Protein AF-A0A6C0UHZ8-F1 (afdb_monomer)

Organism: NCBI:txid60847

pLDDT: mean 81.22, std 18.36, range [36.66, 98.75]

Solvent-accessible surface area (backbone atoms only — not comparable to full-atom values): 5832 Å² total; per-residue (Å²): 134,81,79,76,80,75,73,60,73,90,75,63,72,70,77,78,59,53,81,74,39,98,63,41,84,63,84,61,73,73,32,66,69,60,24,50,52,34,41,52,52,20,58,72,53,45,56,92,50,75,64,29,43,48,52,18,53,49,31,45,58,59,22,35,41,23,36,86,89,51,95,59,52,66,58,59,53,50,55,53,52,51,51,53,51,52,34,55,76,70,74,45,85,82,83,129

Structure (mmCIF, N/CA/C/O backbone):
data_AF-A0A6C0UHZ8-F1
#
_entry.id   AF-A0A6C0UHZ8-F1
#
loop_
_atom_site.group_PDB
_atom_site.id
_atom_site.type_symbol
_atom_site.label_atom_id
_atom_site.label_alt_id
_atom_site.label_comp_id
_atom_site.label_asym_id
_atom_site.label_entity_id
_atom_site.label_seq_id
_atom_site.pdbx_PDB_ins_code
_atom_site.Cartn_x
_atom_site.Cartn_y
_atom_site.Cartn_z
_atom_site.occupancy
_atom_site.B_iso_or_equiv
_atom_site.auth_seq_id
_atom_site.auth_comp_id
_atom_site.auth_asym_id
_atom_site.auth_atom_id
_atom_site.pdbx_PDB_model_num
ATOM 1 N N . MET A 1 1 ? -31.479 14.639 -19.990 1.00 36.66 1 MET A N 1
ATOM 2 C CA . MET A 1 1 ? -30.463 15.546 -19.434 1.00 36.66 1 MET A CA 1
ATOM 3 C C . MET A 1 1 ? -30.635 15.386 -17.950 1.00 36.66 1 MET A C 1
ATOM 5 O O . MET A 1 1 ? -31.611 15.893 -17.420 1.00 36.66 1 MET A O 1
ATOM 9 N N . SER A 1 2 ? -29.882 14.451 -17.385 1.00 42.12 2 SER A N 1
ATOM 10 C CA . SER A 1 2 ? -29.968 14.127 -15.967 1.00 42.12 2 SER A CA 1
ATOM 11 C C . SER A 1 2 ? -29.308 15.279 -15.234 1.00 42.12 2 SER A C 1
ATOM 13 O O . SER A 1 2 ? -28.207 15.665 -15.609 1.00 42.12 2 SER A O 1
ATOM 15 N N . GLU A 1 3 ? -30.042 15.883 -14.310 1.00 42.81 3 GLU A N 1
ATOM 16 C CA . GLU A 1 3 ? -29.539 16.934 -13.438 1.00 42.81 3 GLU A CA 1
ATOM 17 C C . GLU A 1 3 ? -28.403 16.328 -12.610 1.00 42.81 3 GLU A C 1
ATOM 19 O O . GLU A 1 3 ? -28.635 15.441 -11.789 1.00 42.81 3 GLU A O 1
ATOM 24 N N . ASP A 1 4 ? -27.175 16.745 -12.923 1.00 48.16 4 ASP A N 1
ATOM 25 C CA . ASP A 1 4 ? -26.034 16.674 -12.021 1.00 48.16 4 ASP A CA 1
ATOM 26 C C . ASP A 1 4 ? -26.482 17.281 -10.691 1.00 48.16 4 ASP A C 1
ATOM 28 O O . ASP A 1 4 ? -26.729 18.484 -10.584 1.00 48.16 4 ASP A O 1
ATOM 32 N N . GLU A 1 5 ? -26.683 16.428 -9.691 1.00 48.75 5 GLU A N 1
ATOM 33 C CA . GLU A 1 5 ? -26.932 16.860 -8.324 1.00 48.75 5 GLU A CA 1
ATOM 34 C C . GLU A 1 5 ? -25.605 17.398 -7.782 1.00 48.75 5 GLU A C 1
ATOM 36 O O . GLU A 1 5 ? -24.806 16.665 -7.199 1.00 48.75 5 GLU A O 1
ATOM 41 N N . GLU A 1 6 ? -25.335 18.673 -8.082 1.00 53.47 6 GLU A N 1
ATOM 42 C CA . GLU A 1 6 ? -24.140 19.378 -7.632 1.00 53.47 6 GLU A CA 1
ATOM 43 C C . GLU A 1 6 ? -24.061 19.318 -6.105 1.00 53.47 6 GLU A C 1
ATOM 45 O O . GLU A 1 6 ? -24.958 19.762 -5.378 1.00 53.47 6 GLU A O 1
ATOM 50 N N . LEU A 1 7 ? -22.975 18.723 -5.613 1.00 52.22 7 LEU A N 1
ATOM 51 C CA . LEU A 1 7 ? -22.730 18.589 -4.188 1.00 52.22 7 LEU A CA 1
ATOM 52 C C . LEU A 1 7 ? -22.575 19.983 -3.539 1.00 52.22 7 LEU A C 1
ATOM 54 O O . LEU A 1 7 ? -22.014 20.894 -4.156 1.00 52.22 7 LEU A O 1
ATOM 58 N N . PRO A 1 8 ? -23.049 20.164 -2.289 1.00 51.03 8 PRO A N 1
ATOM 59 C CA . PRO A 1 8 ? -22.973 21.439 -1.575 1.00 51.03 8 PRO A CA 1
ATOM 60 C C . PRO A 1 8 ? -21.551 22.025 -1.558 1.00 51.03 8 PRO A C 1
ATOM 62 O O . PRO A 1 8 ? -20.599 21.273 -1.380 1.00 51.03 8 PRO A O 1
ATOM 65 N N . GLU A 1 9 ? -21.411 23.354 -1.667 1.00 51.41 9 GLU A N 1
ATOM 66 C CA . GLU A 1 9 ? -20.118 24.080 -1.724 1.00 51.41 9 GLU A CA 1
ATOM 67 C C . GLU A 1 9 ? -19.138 23.717 -0.590 1.00 51.41 9 GLU A C 1
ATOM 69 O O . GLU A 1 9 ? -17.932 23.689 -0.803 1.00 51.41 9 GLU A O 1
ATOM 74 N N . GLU A 1 10 ? -19.630 23.344 0.596 1.00 46.94 10 GLU A N 1
ATOM 75 C CA . GLU A 1 10 ? -18.796 22.903 1.731 1.00 46.94 10 GLU A CA 1
ATOM 76 C C . GLU A 1 10 ? -18.160 21.507 1.542 1.00 46.94 10 GLU A C 1
ATOM 78 O O . GLU A 1 10 ? -17.314 21.095 2.330 1.00 46.94 10 GLU A O 1
ATOM 83 N N . LEU A 1 11 ? -18.569 20.766 0.507 1.00 50.38 11 LEU A N 1
ATOM 84 C CA . LEU A 1 11 ? -17.949 19.519 0.046 1.00 50.38 11 LEU A CA 1
ATOM 85 C C . LEU A 1 11 ? -17.092 19.727 -1.217 1.00 50.38 11 LEU A C 1
ATOM 87 O O . LEU A 1 11 ? -16.553 18.752 -1.735 1.00 50.38 11 LEU A O 1
ATOM 91 N N . GLN A 1 12 ? -16.980 20.968 -1.711 1.00 51.97 12 GLN A N 1
ATOM 92 C CA . GLN A 1 12 ? -16.159 21.344 -2.870 1.00 51.97 12 GLN A CA 1
ATOM 93 C C . GLN A 1 12 ? -14.741 21.808 -2.474 1.00 51.97 12 GLN A C 1
ATOM 95 O O . GLN A 1 12 ? -13.955 22.175 -3.345 1.00 51.97 12 GLN A O 1
ATOM 100 N N . GLU A 1 13 ? -14.385 21.794 -1.183 1.00 45.94 13 GLU A N 1
ATOM 101 C CA . GLU A 1 13 ? -13.016 22.077 -0.735 1.00 45.94 13 GLU A CA 1
ATOM 102 C C . GLU A 1 13 ? -12.110 20.853 -0.963 1.00 45.94 13 GLU A C 1
ATOM 104 O O . GLU A 1 13 ? -12.206 19.843 -0.265 1.00 45.94 13 GLU A O 1
ATOM 109 N N . ASP A 1 14 ? -11.243 20.993 -1.972 1.00 49.59 14 ASP A N 1
ATOM 110 C CA . ASP A 1 14 ? -10.120 20.133 -2.349 1.00 49.59 14 ASP A CA 1
ATOM 111 C C . ASP A 1 14 ? -10.487 18.660 -2.604 1.00 49.59 14 ASP A C 1
ATOM 113 O O . ASP A 1 14 ? -10.161 17.780 -1.805 1.00 49.59 14 ASP A O 1
ATOM 117 N N . GLU A 1 15 ? -11.074 18.338 -3.768 1.00 51.12 15 GLU A N 1
ATOM 118 C CA . GLU A 1 15 ? -10.778 17.020 -4.342 1.00 51.12 15 GLU A CA 1
ATOM 119 C C . GLU A 1 15 ? -9.257 16.932 -4.471 1.00 51.12 15 GLU A C 1
ATOM 121 O O . GLU A 1 15 ? -8.670 17.762 -5.167 1.00 51.12 15 GLU A O 1
ATOM 126 N N . PRO A 1 16 ? -8.578 16.004 -3.778 1.00 54.41 16 PRO A N 1
ATOM 127 C CA . PRO A 1 16 ? -7.151 15.856 -3.970 1.00 54.41 16 PRO A CA 1
ATOM 128 C C . PRO A 1 16 ? -6.972 15.460 -5.425 1.00 54.41 16 PRO A C 1
ATOM 130 O O . PRO A 1 16 ? -7.452 14.406 -5.838 1.00 54.41 16 PRO A O 1
ATOM 133 N N . ASP A 1 17 ? -6.361 16.359 -6.185 1.00 65.88 17 ASP A N 1
ATOM 134 C CA . ASP A 1 17 ? -6.182 16.246 -7.621 1.00 65.88 17 ASP A CA 1
ATOM 135 C C . ASP A 1 17 ? -5.092 15.207 -7.885 1.00 65.88 17 ASP A C 1
ATOM 137 O O . ASP A 1 17 ? -3.928 15.510 -8.148 1.00 65.88 17 ASP A O 1
ATOM 141 N N . TRP A 1 18 ? -5.452 13.950 -7.643 1.00 66.19 18 TRP A N 1
ATOM 142 C CA . TRP A 1 18 ? -4.595 12.804 -7.868 1.00 66.19 18 TRP A CA 1
ATOM 143 C C . TRP A 1 18 ? -4.201 12.743 -9.345 1.00 66.19 18 TRP A C 1
ATOM 145 O O . TRP A 1 18 ? -3.094 12.302 -9.616 1.00 66.19 18 TRP A O 1
ATOM 155 N N . GLU A 1 19 ? -5.018 13.274 -10.265 1.00 67.12 19 GLU A N 1
ATOM 156 C CA . GLU A 1 19 ? -4.682 13.452 -11.684 1.00 67.12 19 GLU A CA 1
ATOM 157 C C . GLU A 1 19 ? -3.479 14.395 -11.870 1.00 67.12 19 GLU A C 1
ATOM 159 O O . GLU A 1 19 ? -2.627 14.150 -12.723 1.00 67.12 19 GLU A O 1
ATOM 164 N N . MET A 1 20 ? -3.349 15.424 -11.026 1.00 67.62 20 MET A N 1
ATOM 165 C CA . MET A 1 20 ? -2.214 16.359 -11.016 1.00 67.62 20 MET A CA 1
ATOM 166 C C . MET A 1 20 ? -1.021 15.895 -10.169 1.00 67.62 20 MET A C 1
ATOM 168 O O . MET A 1 20 ? -0.018 16.616 -10.072 1.00 67.62 20 MET A O 1
ATOM 172 N N . ALA A 1 21 ? -1.082 14.708 -9.555 1.00 72.81 21 ALA A N 1
ATOM 173 C CA . ALA A 1 21 ? 0.095 14.115 -8.938 1.00 72.81 21 ALA A CA 1
ATOM 174 C C . ALA A 1 21 ? 1.126 13.784 -10.035 1.00 72.81 21 ALA A C 1
ATOM 176 O O . ALA A 1 21 ? 0.761 13.234 -11.071 1.00 72.81 21 ALA A O 1
ATOM 177 N N . PRO A 1 22 ? 2.423 14.076 -9.827 1.00 68.06 22 PRO A N 1
ATOM 178 C CA . PRO A 1 22 ? 3.447 13.907 -10.862 1.00 68.06 22 PRO A CA 1
ATOM 179 C C . PRO A 1 22 ? 3.590 12.468 -11.386 1.00 68.06 22 PRO A C 1
ATOM 181 O O . PRO A 1 22 ? 4.141 12.285 -12.467 1.00 68.06 22 PRO A O 1
ATOM 184 N N . ASP A 1 23 ? 3.079 11.484 -10.643 1.00 69.81 23 ASP A N 1
ATOM 185 C CA . ASP A 1 23 ? 3.203 10.050 -10.910 1.00 69.81 23 ASP A CA 1
ATOM 186 C C . ASP A 1 23 ? 1.826 9.347 -10.953 1.00 69.81 23 ASP A C 1
ATOM 188 O O . ASP A 1 23 ? 1.720 8.165 -10.629 1.00 69.81 23 ASP A O 1
ATOM 192 N N . SER A 1 24 ? 0.753 10.073 -11.292 1.00 71.81 24 SER A N 1
ATOM 193 C CA . SER A 1 24 ? -0.617 9.532 -11.352 1.00 71.81 24 SER A CA 1
ATOM 194 C C . SER A 1 24 ? -0.761 8.392 -12.369 1.00 71.81 24 SER A C 1
ATOM 196 O O . SER A 1 24 ? -1.317 7.346 -12.042 1.00 71.81 24 SER A O 1
ATOM 198 N N . ASP A 1 25 ? -0.142 8.561 -13.540 1.00 76.19 25 ASP A N 1
ATOM 199 C CA . ASP A 1 25 ? -0.070 7.588 -14.639 1.00 76.19 25 ASP A CA 1
ATOM 200 C C . ASP A 1 25 ? 1.227 6.751 -14.614 1.00 76.19 25 ASP A C 1
ATOM 202 O O . ASP A 1 25 ? 1.703 6.285 -15.652 1.00 76.19 25 ASP A O 1
ATOM 206 N N . ALA A 1 26 ? 1.878 6.603 -13.456 1.00 82.00 26 ALA A N 1
ATOM 207 C CA . ALA A 1 26 ? 3.123 5.844 -13.382 1.00 82.00 26 ALA A CA 1
ATOM 208 C C . ALA A 1 26 ? 2.904 4.361 -13.732 1.00 82.00 26 ALA A C 1
ATOM 210 O O . ALA A 1 26 ? 2.086 3.674 -13.121 1.00 82.00 26 ALA A O 1
ATOM 211 N N . GLU A 1 27 ? 3.695 3.858 -14.681 1.00 84.19 27 GLU A N 1
ATOM 212 C CA . GLU A 1 27 ? 3.790 2.429 -14.978 1.00 84.19 27 GLU A CA 1
ATOM 213 C C . GLU A 1 27 ? 4.799 1.766 -14.030 1.00 84.19 27 GLU A C 1
ATOM 215 O O . GLU A 1 27 ? 5.908 2.268 -13.808 1.00 84.19 27 GLU A O 1
ATOM 220 N N . PHE A 1 28 ? 4.413 0.622 -13.467 1.00 90.94 28 PHE A N 1
ATOM 221 C CA . PHE A 1 28 ? 5.228 -0.139 -12.528 1.00 90.94 28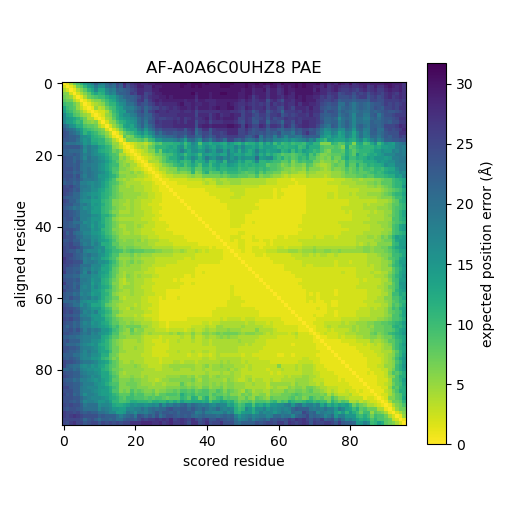 PHE A CA 1
ATOM 222 C C . PHE A 1 28 ? 5.702 -1.426 -13.198 1.00 90.94 28 PHE A C 1
ATOM 224 O O . PHE A 1 28 ? 4.912 -2.298 -13.549 1.00 90.94 28 PHE A O 1
ATOM 231 N N . GLU A 1 29 ? 7.016 -1.545 -13.385 1.00 94.75 29 GLU A N 1
ATOM 232 C CA . GLU A 1 29 ? 7.609 -2.780 -13.897 1.00 94.75 29 GLU A CA 1
ATOM 233 C C . GLU A 1 29 ? 7.397 -3.933 -12.899 1.00 94.75 29 GLU A C 1
ATOM 235 O O . GLU A 1 29 ? 7.551 -3.720 -11.688 1.00 94.75 29 GLU A O 1
ATOM 240 N N . PRO A 1 30 ? 7.120 -5.160 -13.380 1.00 97.06 30 PRO A N 1
ATOM 241 C CA . PRO A 1 30 ? 7.001 -6.333 -12.523 1.00 97.06 30 PRO A CA 1
ATOM 242 C C . PRO A 1 30 ? 8.226 -6.523 -11.618 1.00 97.06 30 PRO A C 1
ATOM 244 O O . PRO A 1 30 ? 9.351 -6.690 -12.096 1.00 97.06 30 PRO A O 1
ATOM 247 N N . ASP A 1 31 ? 8.004 -6.546 -10.302 1.00 98.25 31 ASP A N 1
ATOM 248 C CA . ASP A 1 31 ? 9.061 -6.656 -9.289 1.00 98.25 31 ASP A CA 1
ATOM 249 C C . ASP A 1 31 ? 8.595 -7.553 -8.133 1.00 98.25 31 ASP A C 1
ATOM 251 O O . ASP A 1 31 ? 7.979 -7.118 -7.155 1.00 98.25 31 ASP A O 1
ATOM 255 N N . ALA A 1 32 ? 8.896 -8.848 -8.257 1.00 98.06 32 ALA A N 1
ATOM 256 C CA . ALA A 1 32 ? 8.499 -9.851 -7.275 1.00 98.06 32 ALA A CA 1
ATOM 257 C C . ALA A 1 32 ? 9.152 -9.635 -5.899 1.00 98.06 32 ALA A C 1
ATOM 259 O O . ALA A 1 32 ? 8.509 -9.902 -4.886 1.00 98.06 32 ALA A O 1
ATOM 260 N N . GLU A 1 33 ? 10.393 -9.136 -5.854 1.00 98.31 33 GLU A N 1
ATOM 261 C CA . GLU A 1 33 ? 11.109 -8.879 -4.598 1.00 98.31 33 GLU A CA 1
ATOM 262 C C . GLU A 1 33 ? 10.440 -7.732 -3.840 1.00 98.31 33 GLU A C 1
ATOM 264 O O . GLU A 1 33 ? 10.139 -7.852 -2.651 1.00 98.31 33 GLU A O 1
ATOM 269 N N . ARG A 1 34 ? 10.120 -6.637 -4.538 1.00 98.31 34 ARG A N 1
ATOM 270 C CA . ARG 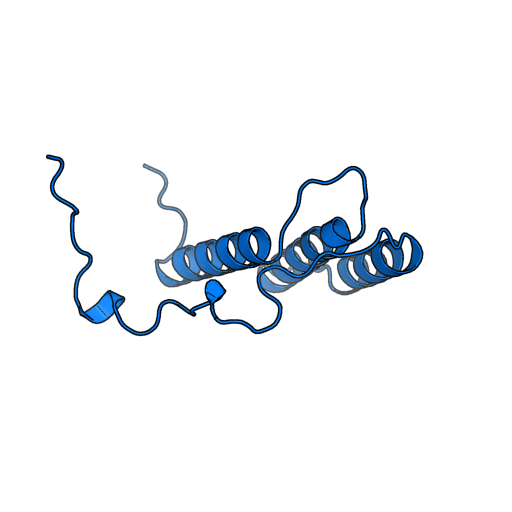A 1 34 ? 9.416 -5.506 -3.930 1.00 98.31 34 ARG A CA 1
ATOM 271 C C . ARG A 1 34 ? 7.996 -5.864 -3.509 1.00 98.31 34 ARG A C 1
ATOM 273 O O . ARG A 1 34 ? 7.571 -5.455 -2.429 1.00 98.31 34 ARG A O 1
ATOM 280 N N . ARG A 1 35 ? 7.277 -6.640 -4.323 1.00 98.31 35 ARG A N 1
ATOM 281 C CA . ARG A 1 35 ? 5.951 -7.166 -3.972 1.00 98.31 35 ARG A CA 1
ATOM 282 C C . ARG A 1 35 ? 6.002 -7.980 -2.683 1.00 98.31 35 ARG A C 1
ATOM 284 O O . ARG A 1 35 ? 5.215 -7.727 -1.776 1.00 98.31 35 ARG A O 1
ATOM 291 N N . GLU A 1 36 ? 6.917 -8.944 -2.592 1.00 98.56 36 GLU A N 1
ATOM 292 C CA . GLU A 1 36 ? 7.061 -9.796 -1.408 1.00 98.56 36 GLU A CA 1
ATOM 293 C C . GLU A 1 36 ? 7.447 -8.975 -0.174 1.00 98.56 36 GLU A C 1
ATOM 295 O O . GLU A 1 36 ? 6.831 -9.135 0.877 1.00 98.56 36 GLU A O 1
ATOM 300 N N . PHE A 1 37 ? 8.365 -8.018 -0.321 1.00 98.75 37 PHE A N 1
ATOM 301 C CA . PHE A 1 37 ? 8.770 -7.134 0.770 1.00 98.75 37 PHE A CA 1
ATOM 302 C C . PHE A 1 37 ? 7.618 -6.266 1.300 1.00 98.75 37 PHE A C 1
ATOM 304 O O . PHE A 1 37 ? 7.433 -6.135 2.510 1.00 98.75 37 PHE A O 1
ATOM 311 N N . LEU A 1 38 ? 6.791 -5.698 0.416 1.00 98.50 38 LEU A N 1
ATOM 312 C CA . LEU A 1 38 ? 5.603 -4.944 0.829 1.00 98.50 38 LEU A CA 1
ATOM 313 C C . LEU A 1 38 ? 4.592 -5.826 1.567 1.00 98.50 38 LEU A C 1
ATOM 315 O O . LEU A 1 38 ? 3.958 -5.361 2.514 1.00 98.50 38 LEU A O 1
ATOM 319 N N . ARG A 1 39 ? 4.462 -7.095 1.164 1.00 98.56 39 ARG A N 1
ATOM 320 C CA . ARG A 1 39 ? 3.586 -8.067 1.829 1.00 98.56 39 ARG A CA 1
ATOM 321 C C . ARG A 1 39 ? 4.128 -8.492 3.190 1.00 98.56 39 ARG A C 1
ATOM 323 O O . ARG A 1 39 ? 3.345 -8.589 4.124 1.00 98.56 39 ARG A O 1
ATOM 330 N N . GLU A 1 40 ? 5.439 -8.659 3.340 1.00 98.75 40 GLU A N 1
ATOM 331 C CA . GLU A 1 40 ? 6.071 -8.881 4.648 1.00 98.75 40 GLU A CA 1
ATOM 332 C C . GLU A 1 40 ? 5.756 -7.725 5.607 1.00 98.75 40 GLU A C 1
ATOM 334 O O . GLU A 1 40 ? 5.271 -7.948 6.714 1.00 98.75 40 GLU A O 1
ATOM 3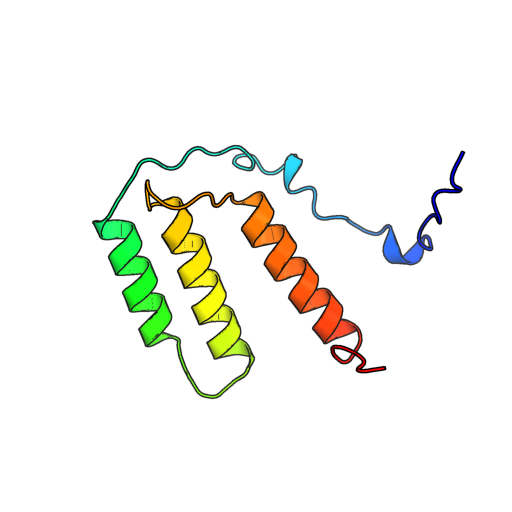39 N N . ILE A 1 41 ? 5.917 -6.479 5.150 1.00 98.75 41 ILE A N 1
ATOM 340 C CA . ILE A 1 41 ? 5.559 -5.303 5.955 1.00 98.75 41 ILE A CA 1
ATOM 341 C C . ILE A 1 41 ? 4.056 -5.290 6.268 1.00 98.75 41 ILE A C 1
ATOM 343 O O . ILE A 1 41 ? 3.671 -4.947 7.38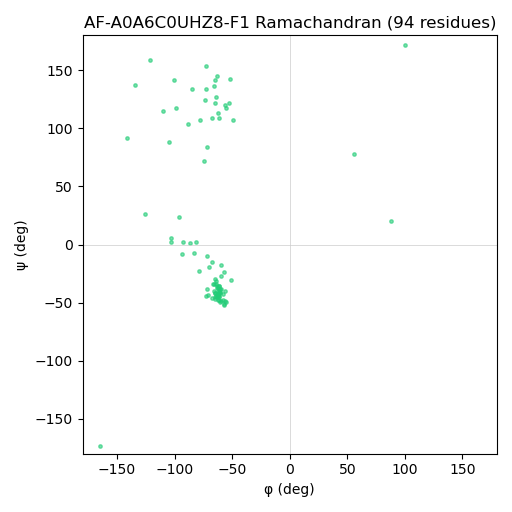5 1.00 98.75 41 ILE A O 1
ATOM 347 N N . ALA A 1 42 ? 3.199 -5.649 5.305 1.00 98.50 42 ALA A N 1
ATOM 348 C CA . ALA A 1 42 ? 1.751 -5.707 5.500 1.00 98.50 42 ALA A CA 1
ATOM 349 C C . ALA A 1 42 ? 1.349 -6.691 6.609 1.00 98.50 42 ALA A C 1
ATOM 351 O O . ALA A 1 42 ? 0.427 -6.391 7.373 1.00 98.50 42 ALA A O 1
ATOM 352 N N . GLU A 1 43 ? 2.038 -7.828 6.709 1.00 98.56 43 GLU A N 1
ATOM 353 C CA . GLU A 1 43 ? 1.862 -8.813 7.780 1.00 98.56 43 GLU A CA 1
ATOM 354 C C . GLU A 1 43 ? 2.402 -8.282 9.118 1.00 98.56 43 GLU A C 1
ATOM 356 O O . GLU A 1 43 ? 1.725 -8.381 10.141 1.00 98.56 43 GLU A O 1
ATOM 361 N N . ASP A 1 44 ? 3.572 -7.639 9.119 1.00 98.50 44 ASP A N 1
ATOM 362 C CA . ASP A 1 44 ? 4.199 -7.089 10.329 1.00 98.50 44 ASP A CA 1
ATOM 363 C C . ASP A 1 44 ? 3.366 -5.986 10.995 1.00 98.50 44 ASP A C 1
ATOM 365 O O . ASP A 1 44 ? 3.307 -5.884 12.225 1.00 98.50 44 ASP A O 1
ATOM 369 N N . VAL A 1 45 ? 2.716 -5.134 10.197 1.00 97.88 45 VAL A N 1
ATOM 370 C CA . VAL A 1 45 ? 1.854 -4.065 10.722 1.00 97.88 45 VAL A CA 1
ATOM 371 C C . VAL A 1 45 ? 0.449 -4.549 11.062 1.00 97.88 45 VAL A C 1
ATOM 373 O O . VAL A 1 45 ? -0.328 -3.762 11.614 1.00 97.88 45 VAL A O 1
ATOM 376 N N . TYR A 1 46 ? 0.097 -5.797 10.735 1.00 97.38 46 TYR A N 1
ATOM 377 C CA . TYR A 1 46 ? -1.221 -6.360 11.002 1.00 97.38 46 TYR A CA 1
ATOM 378 C C . TYR A 1 46 ? -1.420 -6.643 12.499 1.00 97.38 46 TYR A C 1
ATOM 380 O O . TYR A 1 46 ? -0.595 -7.231 13.192 1.00 97.38 46 TYR A O 1
ATOM 388 N N . GLY A 1 47 ? -2.572 -6.230 13.011 1.00 96.62 47 GLY A N 1
ATOM 389 C CA . GLY A 1 47 ? -2.899 -6.219 14.428 1.00 96.62 47 GLY A CA 1
ATOM 390 C C . GLY A 1 47 ? -4.399 -6.054 14.646 1.00 96.62 47 GLY A C 1
ATOM 391 O O . GLY A 1 47 ? -5.200 -6.086 13.712 1.00 96.62 47 GLY A O 1
ATOM 392 N N . ASP A 1 48 ? -4.821 -5.899 15.900 1.00 96.88 48 ASP A N 1
ATOM 393 C CA . ASP A 1 48 ? -6.245 -6.012 16.238 1.00 96.88 48 ASP A CA 1
ATOM 394 C C . ASP A 1 48 ? -7.081 -4.767 15.905 1.00 96.88 48 ASP A C 1
ATOM 396 O O . ASP A 1 48 ? -8.303 -4.882 15.728 1.00 96.88 48 ASP A O 1
ATOM 400 N N . SER A 1 49 ? -6.446 -3.594 15.793 1.00 95.31 49 SER A N 1
ATOM 401 C CA . SER A 1 49 ? -7.140 -2.329 15.538 1.00 95.31 49 SER A CA 1
ATOM 402 C C . SER A 1 49 ? -7.659 -2.226 14.103 1.00 95.31 49 SER A C 1
ATOM 404 O O . SER A 1 49 ? -7.135 -2.834 13.168 1.00 95.31 49 SER A O 1
ATOM 406 N N . SER A 1 50 ? -8.712 -1.430 13.919 1.00 90.44 50 SER A N 1
ATOM 407 C CA . SER A 1 50 ? -9.285 -1.187 12.591 1.00 90.44 50 SER A CA 1
ATOM 408 C C . SER A 1 50 ? -8.298 -0.476 11.658 1.00 90.44 50 SER A C 1
ATOM 410 O O . SER A 1 50 ? -8.308 -0.688 10.450 1.00 90.44 50 SER A O 1
ATOM 412 N N . GLU A 1 51 ? -7.437 0.353 12.236 1.00 91.38 51 GLU A N 1
ATOM 413 C CA . GLU A 1 51 ? -6.423 1.165 11.583 1.00 91.38 51 GLU A CA 1
ATOM 414 C C . GLU A 1 51 ? -5.264 0.301 11.097 1.00 91.38 51 GLU A C 1
ATOM 416 O O . GLU A 1 51 ? -4.842 0.430 9.955 1.00 91.38 51 GLU A O 1
ATOM 421 N N . SER A 1 52 ? -4.801 -0.629 11.933 1.00 96.00 52 SER A N 1
ATOM 422 C CA . SER A 1 52 ? -3.749 -1.578 11.573 1.00 96.00 52 SER A CA 1
ATOM 423 C C . SER A 1 52 ? -4.196 -2.512 10.440 1.00 96.00 52 SER A C 1
ATOM 425 O O . SER A 1 52 ? -3.481 -2.671 9.452 1.00 96.00 52 SER A O 1
ATOM 427 N N . LYS A 1 53 ? -5.428 -3.035 10.512 1.00 95.12 53 LYS A N 1
ATOM 428 C CA . LYS A 1 53 ? -6.022 -3.846 9.433 1.00 95.12 53 LYS A CA 1
ATOM 429 C C . LYS A 1 53 ? -6.161 -3.065 8.130 1.00 95.12 53 LYS A C 1
ATOM 431 O O . LYS A 1 53 ? -5.889 -3.603 7.063 1.00 95.12 53 LYS A O 1
ATOM 436 N N . GLN A 1 54 ? -6.572 -1.798 8.213 1.00 93.44 54 GLN A N 1
ATOM 437 C CA . GLN A 1 54 ? -6.672 -0.935 7.038 1.00 93.44 54 GLN A CA 1
ATOM 438 C C . GLN A 1 54 ? -5.295 -0.669 6.420 1.00 93.44 54 GLN A C 1
ATOM 440 O O . GLN A 1 54 ? -5.159 -0.765 5.206 1.00 93.44 54 GLN A O 1
ATOM 445 N N . LEU A 1 55 ? -4.281 -0.363 7.233 1.00 95.31 55 LEU A N 1
ATOM 446 C CA . LEU A 1 55 ? -2.924 -0.121 6.744 1.00 95.31 55 LEU A CA 1
ATOM 447 C C . LEU A 1 55 ? -2.346 -1.358 6.047 1.00 95.31 55 LEU A C 1
ATOM 449 O O . LEU A 1 55 ? -1.804 -1.238 4.953 1.00 95.31 55 LEU A O 1
ATOM 453 N N . SER A 1 56 ? -2.521 -2.538 6.646 1.00 97.75 56 SER A N 1
ATOM 454 C CA . SER A 1 56 ? -2.141 -3.816 6.036 1.00 97.75 56 SER A CA 1
ATOM 455 C C . SER A 1 56 ? -2.825 -4.011 4.674 1.00 97.75 56 SER A C 1
ATOM 457 O O . SER A 1 56 ? -2.155 -4.252 3.674 1.00 97.75 56 SER A O 1
ATOM 459 N N . ALA A 1 57 ? -4.142 -3.791 4.589 1.00 95.25 57 ALA A N 1
ATOM 460 C CA . ALA A 1 57 ? -4.888 -3.907 3.333 1.00 95.25 57 ALA A CA 1
ATOM 461 C C . ALA A 1 57 ? -4.409 -2.926 2.243 1.00 95.25 57 ALA A C 1
ATOM 463 O O . ALA A 1 57 ? -4.331 -3.302 1.074 1.00 95.25 57 ALA A O 1
ATOM 464 N N . ILE A 1 58 ? -4.058 -1.689 2.615 1.00 95.25 58 ILE A N 1
ATOM 465 C CA . ILE A 1 58 ? -3.483 -0.709 1.681 1.00 95.25 58 ILE A CA 1
ATOM 466 C C . ILE A 1 58 ? -2.139 -1.209 1.150 1.00 95.25 58 ILE A C 1
ATOM 468 O O . ILE A 1 58 ? -1.908 -1.152 -0.053 1.00 95.25 58 ILE A O 1
ATOM 472 N N . LEU A 1 59 ? -1.270 -1.733 2.018 1.00 97.44 59 LEU A N 1
ATOM 473 C CA . LEU A 1 59 ? 0.035 -2.258 1.610 1.00 97.44 59 LEU A CA 1
ATOM 474 C C . LEU A 1 59 ? -0.085 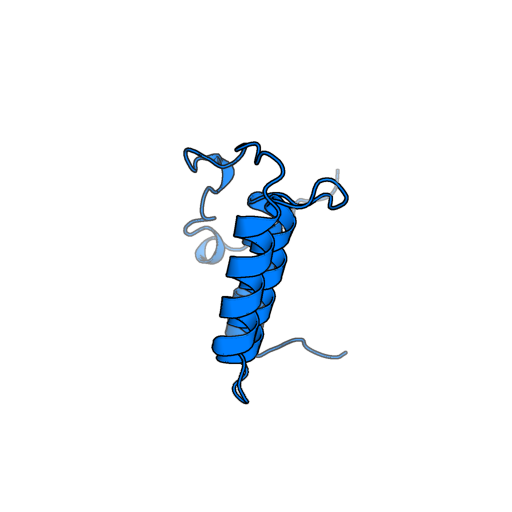-3.450 0.655 1.00 97.44 59 LEU A C 1
ATOM 476 O O . LEU A 1 59 ? 0.677 -3.513 -0.307 1.00 97.44 59 LEU A O 1
ATOM 480 N N . TYR A 1 60 ? -1.066 -4.338 0.850 1.00 97.12 60 TYR A N 1
ATOM 481 C CA . TYR A 1 60 ? -1.354 -5.384 -0.136 1.00 97.12 60 TYR A CA 1
ATOM 482 C C . TYR A 1 60 ? -1.725 -4.797 -1.492 1.00 97.12 60 TYR A C 1
ATOM 484 O O . TYR A 1 60 ? -1.117 -5.178 -2.487 1.00 97.12 60 TYR A O 1
ATOM 492 N N . ARG A 1 61 ? -2.637 -3.819 -1.538 1.00 95.50 61 ARG A N 1
ATOM 493 C CA . ARG A 1 61 ? -3.050 -3.230 -2.818 1.00 95.50 61 ARG A CA 1
ATOM 494 C C . ARG A 1 61 ? -1.919 -2.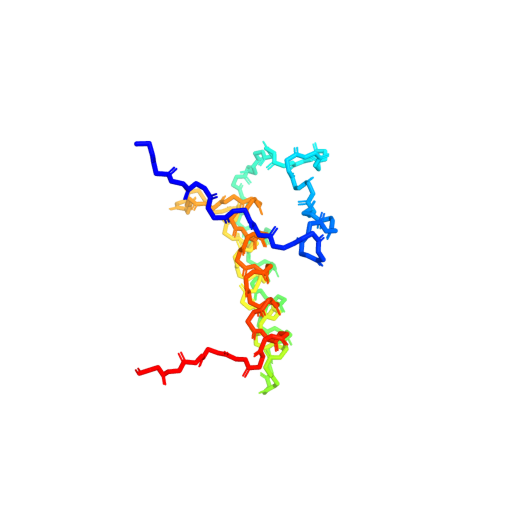461 -3.504 1.00 95.50 61 ARG A C 1
ATOM 496 O O . ARG A 1 61 ? -1.792 -2.509 -4.716 1.00 95.50 61 ARG A O 1
ATOM 503 N N . VAL A 1 62 ? -1.044 -1.813 -2.734 1.00 96.38 62 VAL A N 1
ATOM 504 C CA . VAL A 1 62 ? 0.189 -1.210 -3.268 1.00 96.38 62 VAL A CA 1
ATOM 505 C C . VAL A 1 62 ? 1.158 -2.281 -3.780 1.00 96.38 62 VAL A C 1
ATOM 507 O O . VAL A 1 62 ? 1.850 -2.045 -4.764 1.00 96.38 62 VAL A O 1
ATOM 510 N N . SER A 1 63 ? 1.217 -3.462 -3.154 1.00 97.88 63 SER A N 1
ATOM 511 C CA . SER A 1 63 ? 2.055 -4.571 -3.634 1.00 97.88 63 SER A CA 1
ATOM 512 C C . SER A 1 63 ? 1.602 -5.110 -4.992 1.00 97.88 63 SER A C 1
ATOM 514 O O . SER A 1 63 ? 2.443 -5.564 -5.768 1.00 97.88 63 SER A O 1
ATOM 516 N N . ASP A 1 64 ? 0.304 -5.019 -5.286 1.00 96.62 64 ASP A N 1
ATOM 517 C CA . ASP A 1 64 ? -0.289 -5.505 -6.533 1.00 96.62 64 ASP A CA 1
ATOM 518 C C . ASP A 1 64 ? 0.124 -4.646 -7.742 1.00 96.62 64 ASP A C 1
ATOM 520 O O . ASP A 1 64 ? 0.158 -5.158 -8.853 1.00 96.62 64 ASP A O 1
ATOM 524 N N . LEU A 1 65 ? 0.593 -3.404 -7.533 1.00 96.31 65 LEU A N 1
ATOM 525 C CA . LEU A 1 65 ? 1.223 -2.589 -8.590 1.00 96.31 65 LEU A CA 1
ATOM 526 C C . LEU A 1 65 ? 2.439 -3.273 -9.236 1.00 96.31 65 LEU A C 1
ATOM 528 O O . LEU A 1 65 ? 2.818 -2.931 -10.347 1.00 96.31 65 LEU A O 1
ATOM 532 N N . TYR A 1 66 ? 3.085 -4.207 -8.535 1.00 97.12 66 TYR A N 1
ATOM 533 C CA . TYR A 1 66 ? 4.284 -4.904 -9.011 1.00 97.12 66 TYR A CA 1
ATOM 534 C C . TYR A 1 66 ? 3.995 -6.330 -9.504 1.00 97.12 66 TYR A C 1
ATOM 536 O O . TYR A 1 66 ? 4.934 -7.082 -9.787 1.00 97.12 66 TYR A O 1
ATOM 544 N N . ASP A 1 67 ? 2.722 -6.732 -9.561 1.00 96.12 67 ASP A N 1
ATOM 545 C CA . ASP A 1 67 ? 2.280 -8.047 -10.019 1.00 96.12 67 ASP A CA 1
ATOM 546 C C . ASP A 1 67 ? 1.808 -7.977 -11.485 1.00 96.12 67 ASP A C 1
ATOM 548 O O . ASP A 1 67 ? 0.834 -7.287 -11.767 1.00 96.12 67 ASP A O 1
ATOM 552 N N . PRO A 1 68 ? 2.453 -8.681 -12.437 1.00 94.62 68 PRO A N 1
ATOM 553 C CA . PRO A 1 68 ? 2.060 -8.630 -13.847 1.00 94.62 68 PRO A CA 1
ATOM 554 C C . PRO A 1 68 ? 0.686 -9.254 -14.133 1.00 94.62 68 PRO A C 1
ATOM 556 O O . PRO A 1 68 ? 0.169 -9.076 -15.236 1.00 94.62 68 PRO A O 1
ATOM 559 N N . ASP A 1 69 ? 0.136 -10.025 -13.191 1.00 95.50 69 ASP A N 1
ATOM 560 C CA . ASP A 1 69 ? -1.172 -10.665 -13.323 1.00 95.50 69 ASP A CA 1
ATOM 561 C C . ASP A 1 69 ? -2.315 -9.822 -12.715 1.00 95.50 69 ASP A C 1
ATOM 563 O O . ASP A 1 69 ? -3.485 -10.168 -12.904 1.00 95.50 69 ASP A O 1
ATOM 567 N N . GLU A 1 70 ? -2.002 -8.731 -12.005 1.00 91.81 70 GLU A N 1
ATOM 568 C CA . GLU A 1 70 ? -2.985 -7.833 -11.389 1.00 91.81 70 GLU A CA 1
ATOM 569 C C . GLU A 1 70 ? -3.199 -6.574 -12.243 1.00 91.81 70 GLU A C 1
ATOM 571 O O . GLU A 1 70 ? -2.267 -5.998 -12.799 1.00 91.81 70 GLU A O 1
ATOM 576 N N . ASP A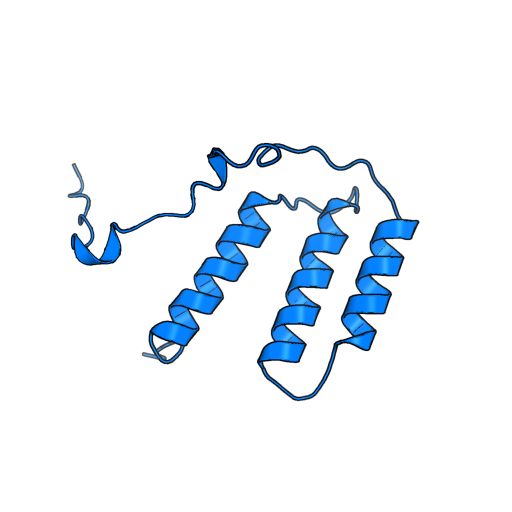 1 71 ? -4.450 -6.122 -12.320 1.00 88.44 71 ASP A N 1
ATOM 577 C CA . ASP A 1 71 ? -4.835 -4.856 -12.952 1.00 88.44 71 ASP A CA 1
ATOM 578 C C . ASP A 1 71 ? -5.143 -3.862 -11.826 1.00 88.44 71 ASP A C 1
ATOM 580 O O . ASP A 1 71 ? -6.243 -3.84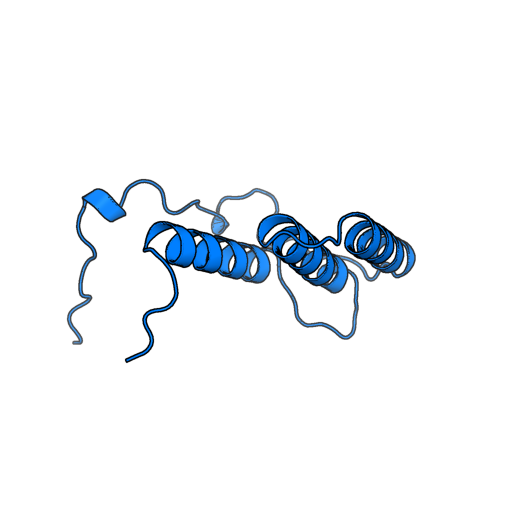8 -11.272 1.00 88.44 71 ASP A O 1
ATOM 584 N N . THR A 1 72 ? -4.115 -3.149 -11.361 1.00 90.75 72 THR A N 1
ATOM 585 C CA . THR A 1 72 ? -4.207 -2.177 -10.261 1.00 90.75 72 THR A CA 1
ATOM 586 C C . THR A 1 72 ? -3.466 -0.902 -10.637 1.00 90.75 72 THR A C 1
ATOM 588 O O . THR A 1 72 ? -2.349 -0.960 -11.146 1.00 90.75 72 THR A O 1
ATOM 591 N N . SER A 1 73 ? -4.060 0.254 -10.330 1.00 89.94 73 SER A N 1
ATOM 592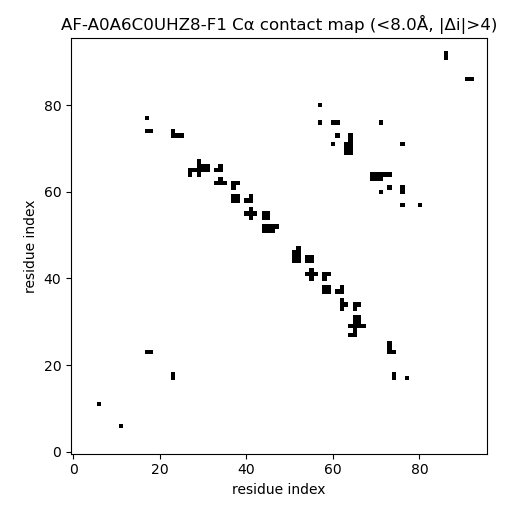 C CA . SER A 1 73 ? -3.439 1.567 -10.544 1.00 89.94 73 SER A CA 1
ATOM 593 C C . SER A 1 73 ? -3.301 2.385 -9.248 1.00 89.94 73 SER A C 1
ATOM 595 O O . SER A 1 73 ? -4.028 2.148 -8.271 1.00 89.94 73 SER A O 1
ATOM 597 N N . PRO A 1 74 ? -2.393 3.383 -9.209 1.00 90.38 74 PRO A N 1
ATOM 598 C CA . PRO A 1 74 ? -2.315 4.338 -8.102 1.00 90.38 74 PRO A CA 1
ATOM 599 C C . PRO A 1 74 ? -3.638 5.071 -7.842 1.00 90.38 74 PRO A C 1
ATOM 601 O O . PRO A 1 74 ? -4.021 5.246 -6.682 1.00 90.38 74 PRO A O 1
ATOM 604 N N . GLU A 1 75 ? -4.355 5.448 -8.906 1.00 88.62 75 GLU A N 1
ATOM 605 C CA . GLU A 1 75 ? -5.687 6.061 -8.837 1.00 88.62 75 GLU A CA 1
ATOM 606 C C . GLU A 1 75 ? -6.670 5.163 -8.081 1.00 88.62 75 GLU A C 1
ATOM 608 O O . GLU A 1 75 ? -7.306 5.602 -7.121 1.00 88.62 75 GLU A O 1
ATOM 613 N N . GLU A 1 76 ? -6.777 3.889 -8.463 1.00 89.00 76 GLU A N 1
ATOM 614 C CA . GLU A 1 76 ? -7.710 2.963 -7.825 1.00 89.00 76 GLU A CA 1
ATOM 615 C C . GLU A 1 76 ? -7.422 2.791 -6.332 1.00 89.00 76 GLU A C 1
ATOM 617 O O . GLU A 1 76 ? -8.345 2.728 -5.512 1.00 89.00 76 GLU A O 1
ATOM 622 N N . ILE A 1 77 ? -6.140 2.712 -5.963 1.00 90.31 77 ILE A N 1
ATOM 623 C CA . ILE A 1 77 ? -5.711 2.641 -4.563 1.00 90.31 77 ILE A CA 1
ATOM 624 C C . ILE A 1 77 ? -6.150 3.907 -3.825 1.00 90.31 77 ILE A C 1
ATOM 626 O O . ILE A 1 77 ? -6.744 3.824 -2.746 1.00 90.31 77 ILE A O 1
ATOM 630 N N . TYR A 1 78 ? -5.890 5.075 -4.408 1.00 87.75 78 TYR A N 1
ATOM 631 C CA . TYR A 1 78 ? -6.247 6.363 -3.834 1.00 87.75 78 TYR A CA 1
ATOM 632 C C . TYR A 1 78 ? -7.767 6.501 -3.624 1.00 87.75 78 TYR A C 1
ATOM 634 O O . TYR A 1 78 ? -8.209 6.808 -2.510 1.00 87.75 78 TYR A O 1
ATOM 642 N N . LEU A 1 79 ? -8.574 6.200 -4.648 1.00 88.06 79 LEU A N 1
ATOM 643 C CA . LEU A 1 79 ? -10.036 6.258 -4.580 1.00 88.06 79 LEU A CA 1
ATOM 644 C C . LEU A 1 79 ? -10.586 5.298 -3.517 1.00 88.06 79 LEU A C 1
ATOM 646 O O . LEU A 1 79 ? -11.499 5.658 -2.767 1.00 88.06 79 LEU A O 1
ATOM 650 N N . ASN A 1 80 ? -9.995 4.106 -3.384 1.00 86.25 80 ASN A N 1
ATOM 651 C CA . ASN A 1 80 ? -10.369 3.149 -2.345 1.00 86.25 80 ASN A CA 1
ATOM 652 C C . ASN A 1 80 ? -10.115 3.709 -0.933 1.00 86.25 80 ASN A C 1
ATOM 654 O O . ASN A 1 80 ? -11.002 3.669 -0.076 1.00 86.25 80 ASN A O 1
ATOM 658 N N . VAL A 1 81 ? -8.933 4.288 -0.695 1.00 87.25 81 VAL A N 1
ATOM 659 C CA . VAL A 1 81 ? -8.572 4.872 0.606 1.00 87.25 81 VAL A CA 1
ATOM 660 C C . VAL A 1 81 ? -9.456 6.068 0.943 1.00 87.25 81 VAL A C 1
ATOM 662 O O . VAL A 1 81 ? -9.990 6.125 2.056 1.00 87.25 81 VAL A O 1
ATOM 665 N N . ARG A 1 82 ? -9.654 6.991 -0.009 1.00 86.38 82 ARG A N 1
ATOM 666 C CA . ARG A 1 82 ? -10.527 8.164 0.156 1.00 86.38 82 ARG A CA 1
ATOM 667 C C . ARG A 1 82 ? -11.934 7.734 0.559 1.00 86.38 82 ARG A C 1
ATOM 669 O O . ARG A 1 82 ? -12.447 8.189 1.578 1.00 86.38 82 ARG A O 1
ATOM 676 N N . HIS A 1 83 ? -12.506 6.770 -0.161 1.00 83.81 83 HIS A N 1
ATOM 677 C CA . HIS A 1 83 ? -13.839 6.250 0.127 1.00 83.81 83 HIS A CA 1
ATOM 678 C C . HIS A 1 83 ? -13.963 5.676 1.549 1.00 83.81 83 HIS A C 1
ATOM 680 O O . HIS A 1 83 ? -14.942 5.945 2.252 1.00 83.81 83 HIS A O 1
ATOM 686 N N . ILE A 1 84 ? -12.961 4.922 2.019 1.00 84.00 84 ILE A N 1
ATOM 687 C CA . ILE A 1 84 ? -12.969 4.379 3.387 1.00 84.00 84 ILE A CA 1
ATOM 688 C C . ILE A 1 84 ? -12.913 5.505 4.427 1.00 84.00 84 ILE A C 1
ATOM 690 O O . ILE A 1 84 ? -13.620 5.443 5.439 1.00 84.00 84 ILE A O 1
ATOM 694 N N . MET A 1 85 ? -12.091 6.531 4.198 1.00 82.50 85 MET A N 1
ATOM 695 C CA . MET A 1 85 ? -11.986 7.684 5.096 1.00 82.50 85 MET A CA 1
ATOM 696 C C . MET A 1 85 ? -13.296 8.475 5.148 1.00 82.50 85 MET A C 1
ATOM 698 O O . MET A 1 85 ? -13.756 8.805 6.243 1.00 82.50 85 MET A O 1
ATOM 702 N N . ASP A 1 86 ? -13.957 8.672 4.007 1.00 79.81 86 ASP A N 1
ATOM 703 C CA . ASP A 1 86 ? -15.259 9.341 3.921 1.00 79.81 86 ASP A CA 1
ATOM 704 C C . ASP A 1 86 ? -16.346 8.581 4.686 1.00 79.81 86 ASP A C 1
ATOM 706 O O . ASP A 1 86 ? -17.135 9.175 5.426 1.00 79.81 86 ASP A O 1
ATOM 710 N N . ILE A 1 87 ? -16.383 7.252 4.553 1.00 81.31 87 ILE A N 1
ATOM 711 C CA . ILE A 1 87 ? -17.305 6.399 5.313 1.00 81.31 87 ILE A CA 1
ATOM 712 C C . ILE A 1 87 ? -17.038 6.523 6.815 1.00 81.31 87 ILE A C 1
ATOM 714 O O . ILE A 1 87 ? -17.982 6.656 7.600 1.00 81.31 87 ILE A O 1
ATOM 718 N N . LYS A 1 88 ? -15.766 6.479 7.234 1.00 78.38 88 LYS A N 1
ATOM 719 C CA . LYS A 1 88 ? -15.388 6.624 8.647 1.00 78.38 88 LYS A CA 1
ATOM 720 C C . LYS A 1 88 ? -15.797 7.994 9.192 1.00 78.38 88 LYS A C 1
ATOM 722 O O . LYS A 1 88 ? -16.391 8.051 10.268 1.00 78.38 88 LYS A O 1
ATOM 727 N N . ALA A 1 89 ? -15.569 9.068 8.436 1.00 76.44 89 ALA A N 1
ATOM 728 C CA . ALA A 1 89 ? -15.974 10.426 8.799 1.00 76.44 89 ALA A CA 1
ATOM 729 C C . ALA A 1 89 ? -17.502 10.567 8.941 1.00 76.44 89 ALA A C 1
ATOM 731 O O . ALA A 1 89 ? -17.983 11.254 9.841 1.00 76.44 89 ALA A O 1
ATOM 732 N N . LYS A 1 90 ? -18.278 9.859 8.108 1.00 79.19 90 LYS A N 1
ATOM 733 C CA . LYS A 1 90 ? -19.754 9.860 8.123 1.00 79.19 90 LYS A CA 1
ATOM 734 C C . LYS A 1 90 ? -20.382 8.934 9.182 1.00 79.19 90 LYS A C 1
ATOM 736 O O . LYS A 1 90 ? -21.608 8.856 9.270 1.00 79.19 90 LYS A O 1
ATOM 741 N N . GLY A 1 91 ? -19.579 8.257 10.010 1.00 73.81 91 GLY A N 1
ATOM 742 C CA . GLY A 1 91 ? -20.063 7.377 11.082 1.00 73.81 91 GLY A CA 1
ATOM 743 C C . GLY A 1 91 ? -20.324 5.922 10.668 1.00 73.81 91 GLY A C 1
ATOM 744 O O . GLY A 1 91 ? -21.036 5.213 11.378 1.00 73.81 91 GLY A O 1
ATOM 745 N N . GLY A 1 92 ? -19.740 5.462 9.555 1.00 69.56 92 GLY A N 1
ATOM 746 C CA . GLY A 1 92 ? -19.799 4.073 9.083 1.00 69.56 92 GLY A CA 1
ATOM 747 C C . GLY A 1 92 ? -20.827 3.811 7.974 1.00 69.56 92 GLY A C 1
ATOM 748 O O . GLY A 1 92 ? -21.633 4.669 7.619 1.00 69.56 92 GLY A O 1
ATOM 749 N N . LEU A 1 93 ? -20.789 2.596 7.408 1.00 69.44 93 LEU A N 1
ATOM 750 C CA . LEU A 1 93 ? -21.751 2.138 6.398 1.00 69.44 93 LEU A CA 1
ATOM 751 C C . LEU A 1 93 ? -23.132 1.997 7.051 1.00 69.44 93 LEU A C 1
ATOM 753 O O . LEU A 1 93 ? -23.350 1.088 7.857 1.00 69.44 93 LEU A O 1
ATOM 757 N N . ARG A 1 94 ? -24.073 2.888 6.723 1.00 56.22 94 ARG A N 1
ATOM 758 C CA . ARG A 1 94 ? -25.475 2.705 7.117 1.00 56.22 94 ARG A CA 1
ATOM 759 C C . ARG A 1 94 ? -26.011 1.458 6.414 1.00 56.22 94 ARG A C 1
ATOM 761 O O . ARG A 1 94 ? -25.950 1.354 5.194 1.00 56.22 94 ARG A O 1
ATOM 768 N N . LYS A 1 95 ? -26.475 0.494 7.207 1.00 51.12 95 LYS A N 1
ATOM 769 C CA . LYS A 1 95 ? -27.247 -0.655 6.736 1.00 51.12 95 LYS A CA 1
ATOM 770 C C . LYS A 1 95 ? -28.711 -0.226 6.757 1.00 51.12 95 LYS A C 1
ATOM 772 O O . LYS A 1 95 ? -29.271 -0.119 7.848 1.00 51.12 95 LYS A O 1
ATOM 777 N N . ASP A 1 96 ? -29.270 0.065 5.591 1.00 52.19 96 ASP A N 1
ATOM 778 C CA . ASP A 1 96 ? -30.724 0.073 5.403 1.00 52.19 96 ASP A CA 1
ATOM 779 C C . ASP A 1 96 ? -31.247 -1.367 5.261 1.00 52.19 96 ASP A C 1
ATOM 781 O O . ASP A 1 96 ? -30.499 -2.229 4.732 1.00 52.19 96 ASP A O 1
#

Sequence (96 aa):
MSEDEELPEELQEDEPDWEMAPDSDAEFEPDAERREFLREIAEDVYGDSSESKQLSAILYRVSDLYDPDEDTSPEEIYLNVRHIMDIKAKGGLRKD

InterPro domains:
  IPR058282 Protein of unknown function DUF7976 [PF25931] (4-95)

Secondary structure (DSSP, 8-state):
-----PPPGGG-S----GGGSTTTT------HHHHHHHHHHHHHT--SSHHHHHHHHHHHHHHHTT-TT----HHHHHHHHHHHHHHHHTTS----

Radius of gyration: 16.63 Å; Cα contacts (8 Å, |Δi|>4): 71; chains: 1; bounding box: 42×35×36 Å

Foldseek 3Di:
DDPPPDDDPVVVPDPPPCVPDPCQVPQAEADPPQLVVLQVVLVVQADDDPVSPVVSVLSNLVSLSNPPVDDHGPVNSVVVVVVVVVQVVVPHDDDD

Mean predicted aligned error: 9.89 Å